Protein AF-A0A662IE16-F1 (afdb_monomer_lite)

pLDDT: mean 83.56, std 7.94, range [52.53, 95.0]

Radius of gyration: 19.23 Å; chains: 1; bounding box: 48×28×47 Å

Foldseek 3Di:
DDDWDDDPNDTDDDDDDPDDDPVSVVVVCLVPDCPDDVVVVVVVVHDDDADDVSVVVVCPDPVSVVVVVCVVPDDDPVNPD

Structure (mmCIF, N/CA/C/O backbone):
data_AF-A0A662IE16-F1
#
_entry.id   AF-A0A662IE16-F1
#
loop_
_atom_site.group_PDB
_atom_site.id
_atom_site.type_symbol
_atom_site.label_atom_id
_atom_site.label_alt_id
_atom_site.label_comp_id
_atom_site.label_asym_id
_atom_site.label_entity_id
_atom_site.label_seq_id
_atom_site.pdbx_PDB_ins_code
_atom_site.Cartn_x
_atom_site.Cartn_y
_atom_site.Cartn_z
_atom_site.occupancy
_atom_site.B_iso_or_equiv
_atom_site.auth_seq_id
_atom_site.auth_comp_id
_atom_site.auth_asym_id
_atom_site.auth_atom_id
_atom_site.pdbx_PDB_model_num
ATOM 1 N N . MET A 1 1 ? -24.390 -11.287 11.547 1.00 54.28 1 MET A N 1
ATOM 2 C CA . MET A 1 1 ? -23.922 -9.909 11.813 1.00 54.28 1 MET A CA 1
ATOM 3 C C . MET A 1 1 ? -24.215 -9.639 13.271 1.00 54.28 1 MET A C 1
ATOM 5 O O . MET A 1 1 ? -25.334 -9.923 13.675 1.00 54.28 1 MET A O 1
ATOM 9 N N . ALA A 1 2 ? -23.235 -9.191 14.056 1.00 69.12 2 ALA A N 1
ATOM 10 C CA . ALA A 1 2 ? -23.532 -8.716 15.403 1.00 69.12 2 ALA A CA 1
ATOM 11 C C . ALA A 1 2 ? -24.446 -7.490 15.269 1.00 69.12 2 ALA A C 1
ATOM 13 O O . ALA A 1 2 ? -24.174 -6.618 14.438 1.00 69.12 2 ALA A O 1
ATOM 14 N N . GLY A 1 3 ? -25.559 -7.482 16.002 1.00 81.31 3 GLY A N 1
ATOM 15 C CA . GLY A 1 3 ? -26.435 -6.320 16.070 1.00 81.31 3 GLY A CA 1
ATOM 16 C C . GLY A 1 3 ? -25.698 -5.105 16.643 1.00 81.31 3 GLY A C 1
ATOM 17 O O . GLY A 1 3 ? -24.589 -5.242 17.167 1.00 81.31 3 GLY A O 1
ATOM 18 N N . PRO A 1 4 ? -26.284 -3.907 16.524 1.00 90.12 4 PRO A N 1
ATOM 19 C CA . PRO A 1 4 ? -25.766 -2.737 17.218 1.00 90.12 4 PRO A CA 1
ATOM 20 C C . PRO A 1 4 ? -25.681 -3.011 18.732 1.00 90.12 4 PRO A C 1
ATOM 22 O O . PRO A 1 4 ? -26.582 -3.635 19.291 1.00 90.12 4 PRO A O 1
ATOM 25 N N . TYR A 1 5 ? -24.606 -2.564 19.382 1.00 92.75 5 TYR A N 1
ATOM 26 C CA . TYR A 1 5 ? -24.404 -2.701 20.830 1.00 92.75 5 TYR A CA 1
ATOM 27 C C . TYR A 1 5 ? -24.017 -1.361 21.457 1.00 92.75 5 TYR A C 1
ATOM 29 O O . TYR A 1 5 ? -23.638 -0.433 20.740 1.00 92.75 5 TYR A O 1
ATOM 37 N N . ILE A 1 6 ? -24.136 -1.248 22.781 1.00 95.00 6 ILE A N 1
ATOM 38 C CA . ILE A 1 6 ? -23.731 -0.045 23.515 1.00 95.00 6 ILE A CA 1
ATOM 39 C C . ILE A 1 6 ? -22.335 -0.246 24.108 1.00 95.00 6 ILE A C 1
ATOM 41 O O . ILE A 1 6 ? -22.072 -1.251 24.765 1.00 95.00 6 ILE A O 1
ATOM 45 N N . GLU A 1 7 ? -21.457 0.725 23.877 1.00 94.94 7 GLU A N 1
ATOM 46 C CA . GLU A 1 7 ? -20.131 0.838 24.483 1.00 94.94 7 GLU A CA 1
ATOM 47 C C . GLU A 1 7 ? -20.049 2.201 25.185 1.00 94.94 7 GLU A C 1
ATOM 49 O O . GLU A 1 7 ? -20.001 3.247 24.534 1.00 94.94 7 GLU A O 1
ATOM 54 N N . GLY A 1 8 ? -20.118 2.196 26.522 1.00 94.19 8 GLY A N 1
ATOM 55 C CA . GLY A 1 8 ? -20.245 3.418 27.322 1.00 94.19 8 GLY A CA 1
ATOM 56 C C . GLY A 1 8 ? -21.577 4.130 27.069 1.00 94.19 8 GLY A C 1
ATOM 57 O O . GLY A 1 8 ? -22.640 3.582 27.346 1.00 94.19 8 GLY A O 1
ATOM 58 N N . ASP A 1 9 ? -21.509 5.346 26.530 1.00 94.62 9 ASP A N 1
ATOM 59 C CA . ASP A 1 9 ? -22.647 6.186 26.141 1.00 94.62 9 ASP A CA 1
ATOM 60 C C . ASP A 1 9 ? -22.925 6.165 24.623 1.00 94.62 9 ASP A C 1
ATOM 62 O O . ASP A 1 9 ? -23.744 6.941 24.125 1.00 94.62 9 ASP A O 1
ATOM 66 N N . ARG A 1 10 ? -22.254 5.284 23.861 1.00 92.25 10 ARG A N 1
ATOM 67 C CA . ARG A 1 10 ? -22.323 5.256 22.391 1.00 92.25 10 ARG A CA 1
ATOM 68 C C . ARG A 1 10 ? -22.907 3.965 21.846 1.00 92.25 10 ARG A C 1
ATOM 70 O O . ARG A 1 10 ? -22.608 2.870 22.309 1.00 92.25 10 ARG A O 1
ATOM 77 N N . TRP A 1 11 ? -23.666 4.109 20.764 1.00 94.06 11 TRP A N 1
ATOM 78 C CA . TRP A 1 11 ? -24.085 2.999 19.917 1.00 94.06 11 TRP A CA 1
ATOM 79 C C . TRP A 1 11 ? -22.987 2.644 18.914 1.00 94.06 11 TRP A C 1
ATOM 81 O O . TRP A 1 11 ? -22.549 3.486 18.127 1.00 94.06 11 TRP A O 1
ATOM 91 N N . VAL A 1 12 ? -22.581 1.379 18.904 1.00 94.31 12 VAL A N 1
ATOM 92 C CA . VAL A 1 12 ? -21.528 0.852 18.038 1.00 94.31 12 VAL A CA 1
ATOM 93 C C . VAL A 1 12 ? -22.107 -0.164 17.060 1.00 94.31 12 VAL A C 1
ATOM 95 O O . VAL A 1 12 ? -22.888 -1.045 17.420 1.00 94.31 12 VAL A O 1
ATOM 98 N N . VAL A 1 13 ? -21.700 -0.050 15.792 1.00 92.69 13 VAL A N 1
ATOM 99 C CA . VAL A 1 13 ? -22.074 -0.977 14.717 1.00 92.69 13 VAL A CA 1
ATOM 100 C C . VAL A 1 13 ? -20.819 -1.528 14.060 1.00 92.69 13 VAL A C 1
ATOM 102 O O . VAL A 1 13 ? -20.049 -0.791 13.440 1.00 92.69 13 VAL A O 1
ATOM 105 N N . ILE A 1 14 ? -20.642 -2.847 14.120 1.00 87.50 14 ILE A N 1
ATOM 106 C CA . ILE A 1 14 ? -19.519 -3.510 13.456 1.00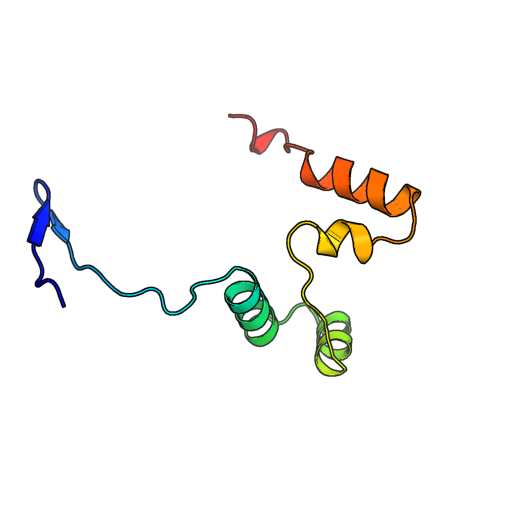 87.50 14 ILE A CA 1
ATOM 107 C C . ILE A 1 14 ? -19.818 -3.615 11.962 1.00 87.50 14 ILE A C 1
ATOM 109 O O . ILE A 1 14 ? -20.681 -4.377 11.523 1.00 87.50 14 ILE A O 1
ATOM 113 N N . ARG A 1 15 ? -19.062 -2.868 11.154 1.00 86.19 15 ARG A N 1
ATOM 114 C CA . ARG A 1 15 ? -19.103 -2.966 9.692 1.00 86.19 15 ARG A CA 1
ATOM 115 C C . ARG A 1 15 ? -17.875 -3.688 9.168 1.00 86.19 15 ARG A C 1
ATOM 117 O O . ARG A 1 15 ? -16.742 -3.396 9.543 1.00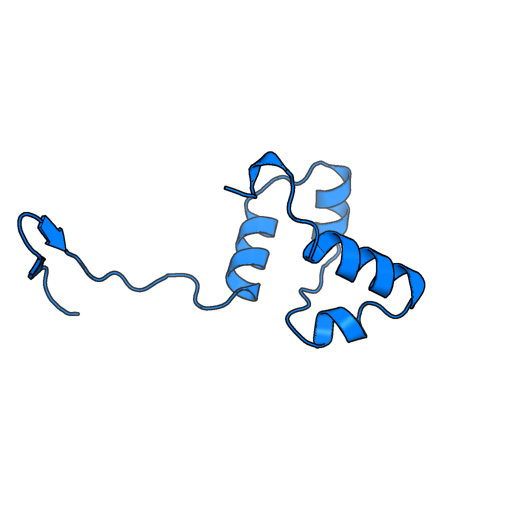 86.19 15 ARG A O 1
ATOM 124 N N . ARG A 1 16 ? -18.094 -4.608 8.229 1.00 86.75 16 ARG A N 1
ATOM 125 C CA . ARG A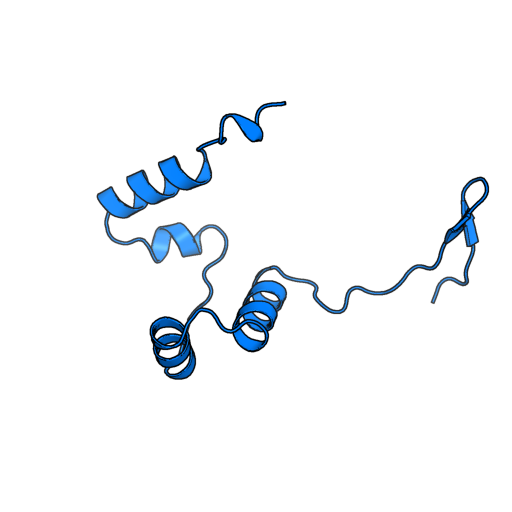 1 16 ? -16.997 -5.288 7.541 1.00 86.75 16 ARG A CA 1
ATOM 126 C C . ARG A 1 16 ? -16.249 -4.284 6.666 1.00 86.75 16 ARG A C 1
ATOM 128 O O . ARG A 1 16 ? -16.863 -3.584 5.859 1.00 86.75 16 ARG A O 1
ATOM 135 N N . ARG A 1 17 ? -14.919 -4.236 6.789 1.00 87.75 17 ARG A N 1
ATOM 136 C CA . ARG A 1 17 ? -14.088 -3.429 5.887 1.00 87.75 17 ARG A CA 1
ATOM 137 C C . ARG A 1 17 ? -14.236 -3.950 4.455 1.00 87.75 17 ARG A C 1
ATOM 139 O O . ARG A 1 17 ? -14.144 -5.156 4.214 1.00 87.75 17 ARG A O 1
ATOM 146 N N . LYS A 1 18 ? -14.466 -3.027 3.514 1.00 85.88 18 LYS A N 1
ATOM 147 C CA . LYS A 1 18 ? -14.532 -3.335 2.074 1.00 85.88 18 LYS A CA 1
ATOM 148 C C . LYS A 1 18 ? -13.171 -3.772 1.526 1.00 85.88 18 LYS A C 1
ATOM 150 O O . LYS A 1 18 ? -13.120 -4.598 0.628 1.00 85.88 18 LYS A O 1
ATOM 155 N N . LEU A 1 19 ? -12.097 -3.225 2.091 1.00 91.50 19 LEU A N 1
ATOM 156 C CA . LEU A 1 19 ? -10.710 -3.491 1.721 1.00 91.50 19 LEU A CA 1
ATOM 157 C C . LEU A 1 19 ? -10.047 -4.222 2.882 1.00 91.50 19 LEU A C 1
ATOM 159 O O . LEU A 1 19 ? -10.232 -3.828 4.038 1.00 91.50 19 LEU A O 1
ATOM 163 N N . ARG A 1 20 ? -9.321 -5.296 2.582 1.00 90.12 20 ARG A N 1
ATOM 164 C CA . ARG A 1 20 ? -8.698 -6.152 3.604 1.00 90.12 20 ARG A CA 1
ATOM 165 C C . ARG A 1 20 ? -7.188 -6.246 3.483 1.00 90.12 20 ARG A C 1
ATOM 167 O O . ARG A 1 20 ? -6.568 -6.816 4.370 1.00 90.12 20 ARG A O 1
ATOM 174 N N . SER A 1 21 ? -6.618 -5.683 2.424 1.00 89.88 21 SER A N 1
ATOM 175 C CA . SER A 1 21 ? -5.181 -5.675 2.192 1.00 89.88 21 SER A CA 1
ATOM 176 C C . SER A 1 21 ? -4.707 -4.300 1.720 1.00 89.88 21 SER A C 1
ATOM 178 O O . SER A 1 21 ? -5.503 -3.475 1.253 1.00 89.88 21 SER A O 1
ATOM 180 N N . VAL A 1 22 ? -3.408 -4.052 1.872 1.00 87.50 22 VAL A N 1
ATOM 181 C CA . VAL A 1 22 ? -2.766 -2.795 1.466 1.00 87.50 22 VAL A CA 1
ATOM 182 C C . VAL A 1 22 ? -2.802 -2.651 -0.055 1.00 87.50 22 VAL A C 1
ATOM 184 O O . VAL A 1 22 ? -3.102 -1.578 -0.563 1.00 87.50 22 VAL A O 1
ATOM 187 N N . GLU A 1 23 ? -2.609 -3.746 -0.783 1.00 91.06 23 GLU A N 1
ATOM 188 C CA . GLU A 1 23 ? -2.684 -3.816 -2.243 1.00 91.06 23 GLU A CA 1
ATOM 189 C C . GLU A 1 23 ? -4.065 -3.393 -2.743 1.00 91.06 23 GLU A C 1
ATOM 191 O O . GLU A 1 23 ? -4.173 -2.550 -3.630 1.00 91.06 23 GLU A O 1
ATOM 196 N N . GLN A 1 24 ? -5.132 -3.921 -2.131 1.00 90.31 24 GLN A N 1
ATOM 197 C CA . GLN A 1 24 ? -6.506 -3.540 -2.468 1.00 90.31 24 GLN A CA 1
ATOM 198 C C . GLN A 1 24 ? -6.762 -2.056 -2.196 1.00 90.31 24 GLN A C 1
ATOM 200 O O . GLN A 1 24 ? -7.475 -1.397 -2.956 1.00 90.31 24 GLN A O 1
ATOM 205 N N . ALA A 1 25 ? -6.196 -1.525 -1.110 1.00 89.69 25 ALA A N 1
ATOM 206 C CA . ALA A 1 25 ? -6.308 -0.112 -0.788 1.00 89.69 25 ALA A CA 1
ATOM 207 C C . ALA A 1 25 ? -5.586 0.766 -1.811 1.00 89.69 25 ALA A C 1
ATOM 209 O O . ALA A 1 25 ? -6.197 1.688 -2.349 1.00 89.69 25 ALA A O 1
ATOM 210 N N . LEU A 1 26 ? -4.336 0.443 -2.132 1.00 88.06 26 LEU A N 1
ATOM 211 C CA . LEU A 1 26 ? -3.524 1.180 -3.096 1.00 88.06 26 LEU A CA 1
ATOM 212 C C . LEU A 1 26 ? -4.116 1.124 -4.505 1.00 88.06 26 LEU A C 1
ATOM 214 O O . LEU A 1 26 ? -4.258 2.166 -5.135 1.00 88.06 26 LEU A O 1
ATOM 218 N N . ALA A 1 27 ? -4.553 -0.049 -4.970 1.00 87.50 27 ALA A N 1
ATOM 219 C CA . ALA A 1 27 ? -5.201 -0.186 -6.273 1.00 87.50 27 ALA A CA 1
ATOM 220 C C . ALA A 1 27 ? -6.466 0.679 -6.371 1.00 87.50 27 ALA A C 1
ATOM 222 O O . ALA A 1 27 ? -6.682 1.373 -7.364 1.00 87.50 27 ALA A O 1
ATOM 223 N N . LYS A 1 28 ? -7.280 0.704 -5.307 1.00 87.44 28 LYS A N 1
ATOM 224 C CA . LYS A 1 28 ? -8.459 1.568 -5.261 1.00 87.44 28 LYS A CA 1
ATOM 225 C C . LYS A 1 28 ? -8.078 3.049 -5.296 1.00 87.44 28 LYS A C 1
ATOM 227 O O . LYS A 1 28 ? -8.721 3.807 -6.015 1.00 87.44 28 LYS A O 1
ATOM 232 N N . LEU A 1 29 ? -7.063 3.466 -4.541 1.00 84.12 29 LEU A N 1
ATOM 233 C CA . LEU A 1 29 ? -6.599 4.856 -4.538 1.00 84.12 29 LEU A CA 1
ATOM 234 C C . LEU A 1 29 ? -6.090 5.272 -5.921 1.00 84.12 29 LEU A C 1
ATOM 236 O O . LEU A 1 29 ? -6.513 6.303 -6.428 1.00 84.12 29 LEU A O 1
ATOM 240 N N . ILE A 1 30 ? -5.279 4.434 -6.565 1.00 84.12 30 ILE A N 1
ATOM 241 C CA . ILE A 1 30 ? -4.785 4.655 -7.930 1.00 84.12 30 ILE A CA 1
ATOM 242 C C . ILE A 1 30 ? -5.946 4.829 -8.918 1.00 84.12 30 ILE A C 1
ATOM 244 O O . ILE A 1 30 ? -5.908 5.714 -9.765 1.00 84.12 30 ILE A O 1
ATOM 248 N N . SER A 1 31 ? -7.008 4.028 -8.785 1.00 77.69 31 SER A N 1
ATOM 249 C CA . SER A 1 31 ? -8.190 4.144 -9.648 1.00 77.69 31 SER A CA 1
ATOM 250 C C . SER A 1 31 ? -9.058 5.378 -9.366 1.00 77.69 31 SER A C 1
ATOM 252 O O . SER A 1 31 ? -9.783 5.831 -10.248 1.00 77.69 31 SER A O 1
ATOM 254 N N . ALA A 1 32 ? -9.026 5.897 -8.135 1.00 77.75 32 ALA A N 1
ATOM 255 C CA . ALA A 1 32 ? -9.944 6.934 -7.668 1.00 77.75 32 ALA A CA 1
ATOM 256 C C . ALA A 1 32 ? -9.337 8.343 -7.698 1.00 77.75 32 ALA A C 1
ATOM 258 O O . ALA A 1 32 ? -10.078 9.318 -7.811 1.00 77.75 32 ALA A O 1
ATOM 259 N N . TYR A 1 33 ? -8.015 8.463 -7.574 1.00 72.31 33 TYR A N 1
ATOM 260 C CA . TYR A 1 33 ? -7.327 9.745 -7.483 1.00 72.31 33 TYR A CA 1
ATOM 261 C C . TYR A 1 33 ? -6.596 10.067 -8.783 1.00 72.31 33 TYR A C 1
ATOM 263 O O . TYR A 1 33 ? -5.832 9.264 -9.310 1.00 72.31 33 TYR A O 1
ATOM 271 N N . ASN A 1 34 ? -6.809 11.284 -9.283 1.00 69.81 34 ASN A N 1
ATOM 272 C CA . ASN A 1 34 ? -6.084 11.800 -10.434 1.00 69.81 34 ASN A CA 1
ATOM 273 C C . ASN A 1 34 ? -4.689 12.242 -9.970 1.00 69.81 34 ASN A C 1
ATOM 275 O O . ASN A 1 34 ? -4.532 13.316 -9.394 1.00 69.81 34 ASN A O 1
ATOM 279 N N . VAL A 1 35 ? -3.679 11.398 -10.186 1.00 76.25 35 VAL A N 1
ATOM 280 C CA . VAL A 1 35 ? -2.297 11.601 -9.702 1.00 76.25 35 VAL A CA 1
ATOM 281 C C . VAL A 1 35 ? -1.523 12.611 -10.575 1.00 76.25 35 VAL A C 1
ATOM 283 O O . VAL A 1 35 ? -0.298 12.616 -10.612 1.00 76.25 35 VAL A O 1
ATOM 286 N N . GLY A 1 36 ? -2.237 13.471 -11.309 1.00 78.25 36 GLY A N 1
ATOM 287 C CA . GLY A 1 36 ? -1.701 14.317 -12.376 1.00 78.25 36 GLY A CA 1
ATOM 288 C C . GLY A 1 36 ? -1.692 13.599 -13.731 1.00 78.25 36 GLY A C 1
ATOM 289 O O . GLY A 1 36 ? -1.623 12.370 -13.800 1.00 78.25 36 GLY A O 1
ATOM 290 N N . GLY A 1 37 ? -1.777 14.363 -14.826 1.00 78.19 37 GLY A N 1
ATOM 291 C CA . GLY A 1 37 ? -1.966 13.818 -16.180 1.00 78.19 37 GLY A CA 1
ATOM 292 C C . GLY A 1 37 ? -0.871 12.837 -16.612 1.00 78.19 37 GLY A C 1
ATOM 293 O O . GLY A 1 37 ? -1.179 11.725 -17.034 1.00 78.19 37 GLY A 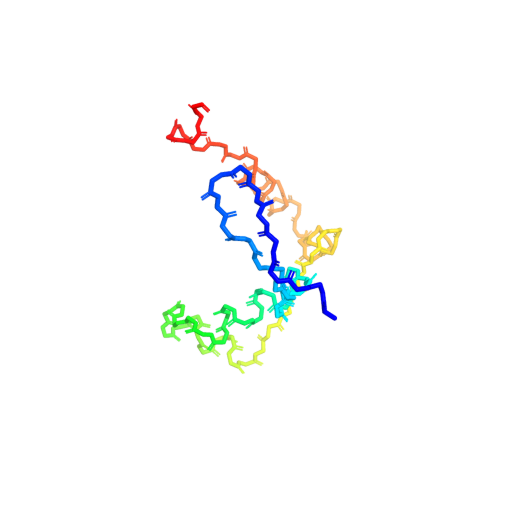O 1
ATOM 294 N N . HIS A 1 38 ? 0.399 13.208 -16.419 1.00 80.44 38 HIS A N 1
ATOM 295 C CA . HIS A 1 38 ? 1.547 12.378 -16.805 1.00 80.44 38 HIS A CA 1
ATOM 296 C C . HIS A 1 38 ? 1.603 11.046 -16.050 1.00 80.44 38 HIS A C 1
ATOM 298 O O . HIS A 1 38 ? 1.834 9.997 -16.643 1.00 80.44 38 HIS A O 1
ATOM 304 N N . ILE A 1 39 ? 1.349 11.069 -14.740 1.00 81.94 39 ILE A N 1
ATOM 305 C CA . ILE A 1 39 ? 1.385 9.860 -13.911 1.00 81.94 39 ILE A CA 1
ATOM 306 C C . ILE A 1 39 ? 0.177 8.973 -14.226 1.00 81.94 39 ILE A C 1
ATOM 308 O O . ILE A 1 39 ? 0.313 7.757 -14.331 1.00 81.94 39 ILE A O 1
ATOM 312 N N . THR A 1 40 ? -0.994 9.572 -14.447 1.00 83.31 40 THR A N 1
ATOM 313 C CA . THR A 1 40 ? -2.214 8.842 -14.816 1.00 83.31 40 THR A CA 1
ATOM 314 C C . THR A 1 40 ? -2.051 8.091 -16.136 1.00 83.31 40 THR A C 1
ATOM 316 O O . THR A 1 40 ? -2.508 6.954 -16.247 1.00 83.31 40 THR A O 1
ATOM 319 N N . GLU A 1 41 ? -1.383 8.681 -17.130 1.00 82.88 41 GLU A N 1
ATOM 320 C CA . GLU A 1 41 ? -1.096 7.992 -18.391 1.00 82.88 41 GLU A CA 1
ATOM 321 C C . GLU A 1 41 ? -0.192 6.769 -18.180 1.00 82.88 41 GLU A C 1
ATOM 323 O O . GLU A 1 41 ? -0.506 5.686 -18.676 1.00 82.88 41 GLU A O 1
ATOM 328 N N . CYS A 1 42 ? 0.876 6.905 -17.390 1.00 84.31 42 CYS A N 1
ATOM 329 C CA . CYS A 1 42 ? 1.745 5.782 -17.037 1.00 84.31 42 CYS A CA 1
ATOM 330 C C . CYS A 1 42 ? 0.974 4.676 -16.303 1.00 84.31 42 CYS A C 1
ATOM 332 O O . CYS A 1 42 ? 1.074 3.510 -16.672 1.00 84.31 42 CYS A O 1
ATOM 334 N N . LEU A 1 43 ? 0.139 5.036 -15.324 1.00 85.38 43 LEU A N 1
ATOM 335 C CA . LEU A 1 43 ? -0.668 4.079 -14.562 1.00 85.38 43 LEU A CA 1
ATOM 336 C C . LEU A 1 43 ? -1.693 3.344 -15.438 1.00 85.38 43 LEU A C 1
ATOM 338 O O . LEU A 1 43 ? -1.944 2.162 -15.216 1.00 85.38 43 LEU A O 1
ATOM 342 N N . ARG A 1 44 ? -2.258 4.002 -16.461 1.00 82.25 44 ARG A N 1
ATOM 343 C CA . ARG A 1 44 ? -3.166 3.358 -17.430 1.00 82.25 44 ARG A CA 1
ATOM 344 C C . ARG A 1 44 ? -2.475 2.300 -18.283 1.00 82.25 44 ARG A C 1
ATOM 346 O O . ARG A 1 44 ? -3.128 1.338 -18.674 1.00 82.25 44 ARG A O 1
ATOM 353 N N . ARG A 1 45 ? -1.184 2.472 -18.583 1.00 86.06 45 ARG A N 1
ATOM 354 C CA . ARG A 1 45 ? -0.393 1.478 -19.331 1.00 86.06 45 ARG A CA 1
ATOM 355 C C . ARG A 1 45 ? -0.106 0.227 -18.499 1.00 86.06 45 ARG A C 1
ATOM 357 O O . ARG A 1 45 ? 0.169 -0.825 -19.064 1.00 86.06 45 ARG A O 1
ATOM 364 N N . GLY A 1 46 ? -0.216 0.338 -17.180 1.00 85.62 46 GLY A N 1
ATOM 365 C CA . GLY A 1 46 ? -0.069 -0.759 -16.239 1.00 85.62 46 GLY A CA 1
ATOM 366 C C . GLY A 1 46 ? 0.805 -0.362 -15.060 1.00 85.62 46 GLY A C 1
ATOM 367 O O . GLY A 1 46 ? 1.665 0.512 -15.157 1.00 85.62 46 GLY A O 1
ATOM 368 N N . TYR A 1 47 ? 0.578 -1.017 -13.929 1.00 87.25 47 TYR A N 1
ATOM 369 C CA . TYR A 1 47 ? 1.392 -0.858 -12.735 1.00 87.25 47 TYR A CA 1
ATOM 370 C C . TYR A 1 47 ? 1.411 -2.161 -11.944 1.00 87.25 47 TYR A C 1
ATOM 372 O O . TYR A 1 47 ? 0.487 -2.973 -12.026 1.00 87.25 47 TYR A O 1
ATOM 380 N N . GLU A 1 48 ? 2.449 -2.328 -11.135 1.00 88.19 48 GLU A N 1
ATOM 381 C CA . GLU A 1 48 ? 2.556 -3.420 -10.180 1.00 88.19 48 GLU A CA 1
ATOM 382 C C . GLU A 1 48 ? 2.708 -2.847 -8.769 1.00 88.19 48 GLU A C 1
ATOM 384 O O . GLU A 1 48 ? 3.428 -1.871 -8.551 1.00 88.19 48 GLU A O 1
ATOM 389 N N . ILE A 1 49 ? 1.990 -3.430 -7.807 1.00 88.88 49 ILE A N 1
ATOM 390 C CA . ILE A 1 49 ? 2.079 -3.037 -6.400 1.00 88.88 49 ILE A CA 1
ATOM 391 C C . ILE A 1 49 ? 3.004 -4.019 -5.686 1.00 88.88 49 ILE A C 1
ATOM 393 O O . ILE A 1 49 ? 2.697 -5.208 -5.572 1.00 88.88 49 ILE A O 1
ATOM 397 N N . TYR A 1 50 ? 4.107 -3.500 -5.155 1.00 88.56 50 TYR A N 1
ATOM 398 C CA . TYR A 1 50 ? 5.042 -4.251 -4.323 1.00 88.56 50 TYR A CA 1
ATOM 399 C C . TYR A 1 50 ? 4.775 -3.971 -2.843 1.00 88.56 50 TYR A C 1
ATOM 401 O O . TYR A 1 50 ? 4.621 -2.819 -2.438 1.00 88.56 50 TYR A O 1
ATOM 409 N N . VAL A 1 51 ? 4.726 -5.027 -2.029 1.00 86.44 51 VAL A N 1
ATOM 410 C CA . VAL A 1 51 ? 4.488 -4.942 -0.580 1.00 86.44 51 VAL A CA 1
ATOM 411 C C . VAL A 1 51 ? 5.500 -5.813 0.159 1.00 86.44 51 VAL A C 1
ATOM 413 O O . VAL A 1 51 ? 5.859 -6.898 -0.305 1.00 86.44 51 VAL A O 1
ATOM 416 N N . GLY A 1 52 ? 5.963 -5.331 1.314 1.00 84.62 52 GLY A N 1
ATOM 417 C CA . GLY A 1 52 ? 6.880 -6.068 2.181 1.00 84.62 52 GLY A CA 1
ATOM 418 C C . GLY A 1 52 ? 8.229 -6.345 1.501 1.00 84.62 52 GLY A C 1
ATOM 419 O O . GLY A 1 52 ? 8.785 -5.431 0.890 1.00 84.62 52 GLY A O 1
ATOM 420 N N . PRO A 1 53 ? 8.759 -7.583 1.567 1.00 84.19 53 PRO A N 1
ATOM 421 C CA . PRO A 1 53 ? 10.055 -7.936 0.974 1.00 84.19 53 PRO A CA 1
ATOM 422 C C . PRO A 1 53 ? 10.161 -7.627 -0.523 1.00 84.19 53 PRO A C 1
ATOM 424 O O . PRO A 1 53 ? 11.209 -7.186 -0.986 1.00 84.19 53 PRO A O 1
ATOM 427 N N . ARG A 1 54 ? 9.044 -7.728 -1.259 1.00 85.00 54 ARG A N 1
ATOM 428 C CA . ARG A 1 54 ? 9.001 -7.452 -2.703 1.00 85.00 54 ARG A CA 1
ATOM 429 C C . ARG A 1 54 ? 9.400 -6.018 -3.054 1.00 85.00 54 ARG A C 1
ATOM 431 O O . ARG A 1 54 ? 9.806 -5.759 -4.180 1.00 85.00 54 ARG A O 1
ATOM 438 N N . VAL A 1 55 ? 9.283 -5.080 -2.111 1.00 84.75 55 VAL A N 1
ATOM 439 C CA . VAL A 1 55 ? 9.741 -3.694 -2.294 1.00 84.75 55 VAL A CA 1
ATOM 440 C C . VAL A 1 55 ? 11.264 -3.645 -2.415 1.00 84.75 55 VAL A C 1
ATOM 442 O O . VAL A 1 55 ? 11.790 -2.907 -3.246 1.00 84.75 55 VAL A O 1
ATOM 445 N N . ALA A 1 56 ? 11.974 -4.447 -1.616 1.00 80.75 56 ALA A N 1
ATOM 446 C CA . ALA A 1 56 ? 13.425 -4.544 -1.688 1.00 80.75 56 ALA A CA 1
ATOM 447 C C . ALA A 1 56 ? 13.862 -5.232 -2.988 1.00 80.75 56 ALA A C 1
ATOM 449 O O . ALA A 1 56 ? 14.793 -4.751 -3.628 1.00 80.75 56 ALA A O 1
ATOM 450 N N . ASP A 1 57 ? 13.147 -6.283 -3.405 1.00 82.19 57 ASP A N 1
ATOM 451 C CA . ASP A 1 57 ? 13.434 -7.023 -4.642 1.00 82.19 57 ASP A CA 1
ATOM 452 C C . ASP A 1 57 ? 13.225 -6.159 -5.895 1.00 82.19 57 ASP A C 1
ATOM 454 O O . ASP A 1 57 ? 14.058 -6.152 -6.799 1.00 82.19 57 ASP A O 1
ATOM 458 N N . ALA A 1 58 ? 12.143 -5.373 -5.930 1.00 83.19 58 ALA A N 1
ATOM 459 C CA . ALA A 1 58 ? 11.871 -4.427 -7.014 1.00 83.19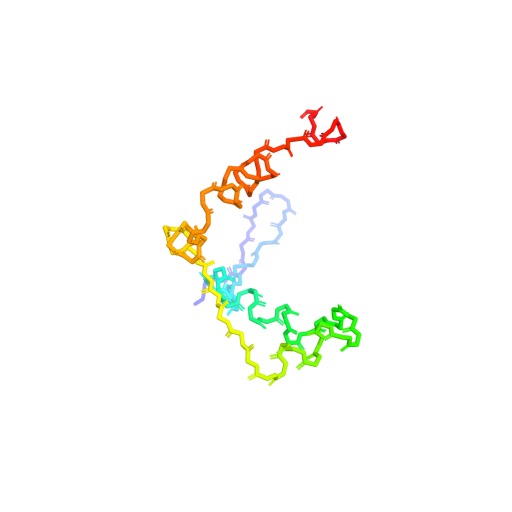 58 ALA A CA 1
ATOM 460 C C . ALA A 1 58 ? 12.887 -3.270 -7.058 1.00 83.19 58 ALA A C 1
ATOM 462 O O . ALA A 1 58 ? 13.088 -2.634 -8.093 1.00 83.19 58 ALA A O 1
ATOM 463 N N . SER A 1 59 ? 13.563 -3.004 -5.941 1.00 83.06 59 SER A N 1
ATOM 464 C CA . SER A 1 59 ? 14.566 -1.953 -5.811 1.00 83.06 59 SER A CA 1
ATOM 465 C C . SER A 1 59 ? 15.961 -2.500 -6.129 1.00 83.06 59 SER A C 1
ATOM 467 O O . SER A 1 59 ? 16.831 -2.585 -5.264 1.00 83.06 59 SER A O 1
ATOM 469 N N . ALA A 1 60 ? 16.196 -2.880 -7.387 1.00 76.19 60 ALA A N 1
ATOM 470 C CA . ALA A 1 60 ? 17.448 -3.525 -7.799 1.00 76.19 60 ALA A CA 1
ATOM 471 C C . ALA A 1 60 ? 18.697 -2.656 -7.539 1.00 76.19 60 ALA A C 1
ATOM 473 O O . ALA A 1 60 ? 19.758 -3.168 -7.178 1.00 76.19 60 ALA A O 1
ATOM 474 N N . ASN A 1 61 ? 18.573 -1.330 -7.666 1.00 84.56 61 ASN A N 1
ATOM 475 C CA . ASN A 1 61 ? 19.680 -0.404 -7.447 1.00 84.56 61 ASN A CA 1
ATOM 476 C C . ASN A 1 61 ? 19.975 -0.239 -5.928 1.00 84.56 61 ASN A C 1
ATOM 478 O O . ASN A 1 61 ? 19.092 0.190 -5.177 1.00 84.56 61 ASN A O 1
ATOM 482 N N . PRO A 1 62 ? 21.201 -0.550 -5.450 1.00 84.44 62 PRO A N 1
ATOM 483 C CA . PRO A 1 62 ? 21.596 -0.370 -4.047 1.00 84.44 62 PRO A CA 1
ATOM 484 C C . PRO A 1 62 ? 21.477 1.071 -3.527 1.00 84.44 62 PRO A C 1
ATOM 486 O O . PRO A 1 62 ? 21.036 1.272 -2.396 1.00 84.44 62 PRO A O 1
ATOM 489 N N . GLU A 1 63 ? 21.815 2.073 -4.341 1.00 84.06 63 GLU A N 1
ATOM 490 C CA . GLU A 1 63 ? 21.702 3.494 -3.982 1.00 84.06 63 GLU A CA 1
ATOM 491 C C . GLU A 1 63 ? 20.238 3.897 -3.811 1.00 84.06 63 GLU A C 1
ATOM 493 O O . GLU A 1 63 ? 19.873 4.567 -2.843 1.00 84.06 63 GLU A O 1
ATOM 498 N N . TYR A 1 64 ? 19.375 3.416 -4.708 1.00 82.56 64 TYR A N 1
ATOM 499 C CA . TYR A 1 64 ? 17.937 3.640 -4.605 1.00 82.56 64 TYR A CA 1
ATOM 500 C C . TYR A 1 64 ? 17.350 2.982 -3.352 1.00 82.56 64 TYR A C 1
ATOM 502 O O . TYR A 1 64 ? 16.533 3.596 -2.671 1.00 82.56 64 TYR A O 1
ATOM 510 N N . ARG A 1 65 ? 17.802 1.775 -2.984 1.00 86.06 65 ARG A N 1
ATOM 511 C CA . ARG A 1 65 ? 17.391 1.129 -1.724 1.00 86.06 65 ARG A CA 1
ATOM 512 C C . ARG A 1 65 ? 17.801 1.931 -0.500 1.00 86.06 65 ARG A C 1
ATOM 514 O O . ARG A 1 65 ? 16.980 2.108 0.397 1.00 86.06 65 ARG A O 1
ATOM 521 N N . ALA A 1 66 ? 19.038 2.422 -0.461 1.00 84.19 66 ALA A N 1
ATOM 522 C CA . ALA A 1 66 ? 19.514 3.257 0.639 1.00 84.19 66 ALA A CA 1
ATOM 523 C C . ALA A 1 66 ? 18.694 4.552 0.743 1.00 84.19 66 ALA A C 1
ATOM 525 O O . ALA A 1 66 ? 18.242 4.922 1.829 1.00 84.19 66 ALA A O 1
ATOM 526 N N . HIS A 1 67 ? 18.426 5.193 -0.399 1.00 86.00 67 HIS A N 1
ATOM 527 C CA . HIS A 1 67 ? 17.559 6.361 -0.469 1.00 86.00 67 HIS A CA 1
ATOM 528 C C . HIS A 1 67 ? 16.145 6.054 0.040 1.00 86.00 67 HIS A C 1
ATOM 530 O O . HIS A 1 67 ? 15.669 6.729 0.951 1.00 86.00 67 HIS A O 1
ATOM 536 N N . LEU A 1 68 ? 15.497 5.014 -0.488 1.00 84.81 68 LEU A N 1
ATOM 537 C CA . LEU A 1 68 ? 14.145 4.611 -0.109 1.00 84.81 68 LEU A CA 1
ATOM 538 C C . LEU A 1 68 ? 14.049 4.296 1.388 1.00 84.81 68 LEU A C 1
ATOM 540 O O . LEU A 1 68 ? 13.130 4.769 2.052 1.00 84.81 68 LEU A O 1
ATOM 544 N N . ALA A 1 69 ? 15.017 3.559 1.940 1.00 83.62 69 ALA A N 1
ATOM 545 C CA . ALA A 1 69 ? 15.081 3.271 3.369 1.00 83.62 69 ALA A CA 1
ATOM 546 C C . ALA A 1 69 ? 15.207 4.559 4.198 1.00 83.62 69 ALA A C 1
ATOM 548 O O . ALA A 1 69 ? 14.447 4.755 5.147 1.00 83.62 69 ALA A O 1
ATOM 549 N N . SER A 1 70 ? 16.107 5.472 3.809 1.00 85.62 70 SER A N 1
ATOM 550 C CA . SER A 1 70 ? 16.258 6.764 4.490 1.00 85.62 70 SER A CA 1
ATOM 551 C C . SER A 1 70 ? 14.980 7.601 4.435 1.00 85.62 70 SER A C 1
ATOM 553 O O . SER A 1 70 ? 14.605 8.217 5.429 1.00 85.62 70 SER A O 1
ATOM 555 N N . TRP A 1 71 ? 14.276 7.583 3.301 1.00 85.12 71 TRP A N 1
ATOM 556 C CA . TRP A 1 71 ? 13.042 8.329 3.097 1.00 85.12 71 TRP A CA 1
ATOM 557 C C . TRP A 1 71 ? 11.892 7.763 3.937 1.00 85.12 71 TRP A C 1
ATOM 559 O O . TRP A 1 71 ? 11.178 8.529 4.577 1.00 85.12 71 TRP A O 1
ATOM 569 N N . LEU A 1 72 ? 11.758 6.434 4.008 1.00 81.88 72 LEU A N 1
ATOM 570 C CA . LEU A 1 72 ? 10.725 5.758 4.802 1.00 81.88 72 LEU A CA 1
ATOM 571 C C . LEU A 1 72 ? 10.911 5.940 6.315 1.00 81.88 72 LEU A C 1
ATOM 573 O O . LEU A 1 72 ? 9.929 6.029 7.048 1.00 81.88 72 LEU A O 1
ATOM 577 N N . VAL A 1 73 ? 12.159 5.983 6.793 1.00 83.19 73 VAL A N 1
ATOM 578 C CA . VAL A 1 73 ? 12.477 6.154 8.224 1.00 83.19 73 VAL A CA 1
ATOM 579 C C . VAL A 1 73 ? 12.490 7.630 8.635 1.00 83.19 73 VAL A C 1
ATOM 581 O O . VAL A 1 73 ? 12.408 7.949 9.824 1.00 83.19 73 VAL A O 1
ATOM 584 N N . ARG A 1 74 ? 12.559 8.557 7.671 1.00 81.69 74 ARG A N 1
ATOM 585 C CA . ARG A 1 74 ? 12.577 9.995 7.938 1.00 81.69 74 ARG A CA 1
ATOM 586 C C . ARG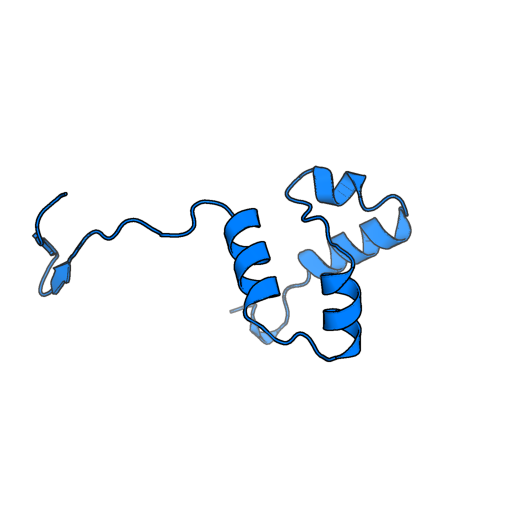 A 1 74 ? 11.278 10.432 8.615 1.00 81.69 74 ARG A C 1
ATOM 588 O O . ARG A 1 74 ? 10.266 10.684 7.966 1.00 81.69 74 ARG A O 1
ATOM 595 N N . LYS A 1 75 ? 11.328 10.616 9.935 1.00 76.31 75 LYS A N 1
ATOM 596 C CA . LYS A 1 75 ? 10.314 11.386 10.657 1.00 76.31 75 LYS A CA 1
ATOM 597 C C . LYS A 1 75 ? 10.491 12.855 10.315 1.00 76.31 75 LYS A C 1
ATOM 599 O O . LYS A 1 75 ? 11.546 13.441 10.553 1.00 76.31 75 LYS A O 1
ATOM 604 N N . TYR A 1 76 ? 9.457 13.448 9.736 1.00 77.25 76 TYR A N 1
ATOM 605 C CA . TYR A 1 76 ? 9.434 14.887 9.559 1.00 77.25 76 TYR A CA 1
ATOM 606 C C . TYR A 1 76 ? 9.338 15.578 10.926 1.00 77.25 76 TYR A C 1
ATOM 608 O O . TYR A 1 76 ? 8.633 15.064 11.796 1.00 77.25 76 TYR A O 1
ATOM 616 N N . PRO A 1 77 ? 9.986 16.743 11.118 1.00 76.94 77 PRO A N 1
ATOM 617 C CA . PRO A 1 77 ? 10.009 17.434 12.409 1.00 76.94 77 PRO A CA 1
ATOM 618 C C . PRO A 1 77 ? 8.617 17.700 13.002 1.00 76.94 77 PRO A C 1
ATOM 620 O O . PRO A 1 77 ? 8.448 17.686 14.215 1.00 76.94 77 PRO A O 1
ATOM 623 N N . TRP A 1 78 ? 7.606 17.880 12.149 1.00 78.38 78 TRP A N 1
ATOM 624 C CA . TRP A 1 78 ? 6.213 18.118 12.544 1.00 78.38 78 TRP A CA 1
ATOM 625 C C . TRP A 1 78 ? 5.419 16.850 12.912 1.00 78.38 78 TRP A C 1
ATOM 627 O O . TRP A 1 78 ? 4.261 16.947 13.299 1.00 78.38 78 TRP A O 1
ATOM 637 N N . LEU A 1 79 ? 6.005 15.662 12.744 1.00 68.50 79 LEU A N 1
ATOM 638 C CA . LEU A 1 79 ? 5.427 14.354 13.091 1.00 68.50 79 LEU A CA 1
ATOM 639 C C . LEU A 1 79 ? 6.115 13.712 14.307 1.00 68.50 79 LEU A C 1
ATOM 641 O O . LEU A 1 79 ? 5.672 12.677 14.800 1.00 68.50 79 LEU A O 1
ATOM 645 N N . SER A 1 80 ? 7.210 14.306 14.778 1.00 60.03 80 SER A N 1
ATOM 646 C CA . SER A 1 80 ? 7.845 14.007 16.060 1.00 60.03 80 SER A CA 1
ATOM 647 C C . SER A 1 80 ? 7.176 14.838 17.156 1.00 60.03 80 SER A C 1
ATOM 649 O O . SER A 1 80 ? 7.675 15.888 17.548 1.00 60.03 80 SER A O 1
ATOM 651 N N . SER A 1 81 ? 6.006 14.390 17.604 1.00 52.53 81 SER A N 1
ATOM 652 C CA . SER A 1 81 ? 5.339 14.838 18.833 1.00 52.53 81 SER A CA 1
ATOM 653 C C . SER A 1 81 ? 4.984 13.627 19.678 1.00 52.53 81 SER A C 1
ATOM 655 O O . SER A 1 81 ? 4.733 12.557 19.073 1.00 52.53 81 SER A O 1
#

Secondary structure (DSSP, 8-state):
-PPPEEETTEEE-----S--SHHHHHHHHHHHS---HHHHHHHHH------THHHHHH---HHHHHHHHHHHH---TTT--

Sequence (81 aa):
MAGPYIEGDRWVVIRRRKLRSVEQALAKLISAYNVGGHITECLRRGYEIYVGPRVADASANPEYRAHLASWLVRKYPWLSS